Protein AF-A0A2V5MYD2-F1 (afdb_monomer_lite)

Sequence (142 aa):
KPEFEIGPSTTVTIYQGVQKYNNAFGTANQTGGTLYFKGLSQGVWNATNLQFYLNGGPSTNNQYWQASFSTATVGTNEVIQYYLYLTFDGVNGVQNTYLHAPAGTGDSGGATTASQSTAATSPFTIRNRPAWLFHANNPLDR

pLDDT: mean 80.63, std 19.75, range [30.69, 98.5]

Secondary structure (DSSP, 8-state):
--EEEE-SSSEEEEEEEEE-EEETTEE--EEEEEEEEEETT-SS-EEEEPEEEEE-SSSTTEEEEEEEEE-TTSPTTPEEEEEEEEEE--GGGPPPEEEEPPTTTTTSS-EEES-HHHHHHS-EEEE-S-------------

Foldseek 3Di:
DWDWDDDVFQKIKIKDKDQQADDPLRGWAWDWKKKWKDFPPDPDIDIDIWDFDDQDDVHNRMTMTMDMDGCPVHDAQTKMWIKMWIHTPCPSNDHTWIWAAPPPCAQNDIDIDPDPVVRVVGTHIDGNDPDPDDDDDDPDDD

Structure (mmCIF, N/CA/C/O backbone):
data_AF-A0A2V5MYD2-F1
#
_entry.id   AF-A0A2V5MYD2-F1
#
loop_
_atom_site.group_PDB
_atom_site.id
_atom_site.type_symbol
_atom_site.label_atom_id
_atom_site.label_alt_id
_atom_site.label_comp_id
_atom_site.label_asym_id
_atom_site.label_entity_id
_atom_site.label_seq_id
_atom_site.pdbx_PDB_ins_code
_atom_site.Cartn_x
_atom_site.Cartn_y
_atom_site.Cartn_z
_atom_site.occupancy
_atom_site.B_iso_or_equiv
_atom_site.auth_seq_id
_atom_site.auth_comp_id
_atom_site.auth_asym_id
_atom_site.auth_atom_id
_atom_site.pdbx_PDB_model_num
ATOM 1 N N . LYS A 1 1 ? 1.439 8.489 -1.651 1.00 41.56 1 LYS A N 1
ATOM 2 C CA . LYS A 1 1 ? 0.570 8.677 -0.466 1.00 41.56 1 LYS A CA 1
ATOM 3 C C . LYS A 1 1 ? -0.717 7.895 -0.694 1.00 41.56 1 LYS A C 1
ATOM 5 O O . LYS A 1 1 ? -1.208 7.962 -1.819 1.00 41.56 1 LYS A O 1
ATOM 10 N N . PRO A 1 2 ? -1.202 7.114 0.275 1.00 40.34 2 PRO A N 1
ATOM 11 C CA . PRO A 1 2 ? -2.544 6.558 0.210 1.00 40.34 2 PRO A CA 1
ATOM 12 C C . PRO A 1 2 ? -3.605 7.643 0.431 1.00 40.34 2 PRO A C 1
ATOM 14 O O . PRO A 1 2 ? -3.333 8.641 1.097 1.00 40.34 2 PRO A O 1
ATOM 17 N N . GLU A 1 3 ? -4.795 7.449 -0.127 1.00 58.47 3 GLU A N 1
ATOM 18 C CA . GLU A 1 3 ? -5.977 8.288 0.119 1.00 58.47 3 GLU A CA 1
ATOM 19 C C . GLU A 1 3 ? -7.117 7.388 0.621 1.00 58.47 3 GLU A C 1
ATOM 21 O O . GLU A 1 3 ? -7.186 6.217 0.229 1.00 58.47 3 GLU A O 1
ATOM 26 N N . PHE A 1 4 ? -7.967 7.903 1.519 1.00 43.94 4 PHE A N 1
ATOM 27 C CA . PHE A 1 4 ? -9.080 7.153 2.108 1.00 43.94 4 PHE A CA 1
ATOM 28 C C . PHE A 1 4 ? -10.396 7.934 2.027 1.00 43.94 4 PHE A C 1
ATOM 30 O O . PHE A 1 4 ? -10.420 9.151 2.194 1.00 43.94 4 PHE A O 1
ATOM 37 N N . GLU A 1 5 ? -11.491 7.207 1.818 1.00 43.69 5 GLU A N 1
ATOM 38 C CA . GLU A 1 5 ? -12.864 7.706 1.904 1.00 43.69 5 GLU A CA 1
ATOM 39 C C . GLU A 1 5 ? -13.596 6.922 3.002 1.00 43.69 5 GLU A C 1
ATOM 41 O O . GLU A 1 5 ? -13.493 5.693 3.067 1.00 43.69 5 GLU A O 1
ATOM 46 N N . ILE A 1 6 ? -14.309 7.630 3.883 1.00 47.25 6 ILE A N 1
ATOM 47 C CA . ILE A 1 6 ? -15.188 7.031 4.895 1.00 47.25 6 ILE A CA 1
ATOM 48 C C . ILE A 1 6 ? -16.622 7.272 4.430 1.00 47.25 6 ILE A C 1
ATOM 50 O O . ILE A 1 6 ? -17.143 8.381 4.560 1.00 47.25 6 ILE A O 1
ATOM 54 N N . GLY A 1 7 ? -17.254 6.243 3.868 1.00 44.81 7 GLY A N 1
ATOM 55 C CA . GLY A 1 7 ? -18.681 6.290 3.554 1.00 44.81 7 GLY A CA 1
ATOM 56 C C . GLY A 1 7 ? -19.545 6.301 4.828 1.00 44.81 7 GLY A C 1
ATOM 57 O O . GLY A 1 7 ? -19.049 6.037 5.922 1.00 44.81 7 GLY A O 1
ATOM 58 N N . PRO A 1 8 ? -20.868 6.529 4.721 1.00 44.50 8 PRO A N 1
ATOM 59 C CA . PRO A 1 8 ? -21.811 6.334 5.834 1.00 44.50 8 PRO A CA 1
ATOM 60 C C . PRO A 1 8 ? -21.915 4.862 6.298 1.00 44.50 8 PRO A C 1
ATOM 62 O O . PRO A 1 8 ? -22.636 4.552 7.244 1.00 44.50 8 PRO A O 1
ATOM 65 N N . SER A 1 9 ? -21.200 3.955 5.630 1.00 55.56 9 SER A N 1
ATOM 66 C CA . SER A 1 9 ? -21.060 2.535 5.928 1.00 55.56 9 SER A CA 1
ATOM 67 C C . SER A 1 9 ? -19.777 2.234 6.708 1.00 55.56 9 SER A C 1
ATOM 69 O O . SER A 1 9 ? -18.780 2.942 6.605 1.00 55.56 9 SER A O 1
ATOM 71 N N . THR A 1 10 ? -19.767 1.109 7.423 1.00 75.31 10 THR A N 1
ATOM 72 C CA . THR A 1 10 ? -18.603 0.505 8.092 1.00 75.31 10 THR A CA 1
ATOM 73 C C . THR A 1 10 ? -17.551 -0.002 7.095 1.00 75.31 10 THR A C 1
ATOM 75 O O . THR A 1 10 ? -17.059 -1.113 7.242 1.00 75.31 10 THR A O 1
ATOM 78 N N . THR A 1 11 ? -17.226 0.742 6.038 1.00 85.31 11 THR A N 1
ATOM 79 C CA . THR A 1 11 ? -16.295 0.327 4.982 1.00 85.31 11 THR A CA 1
ATOM 80 C C . THR A 1 11 ? -15.288 1.432 4.728 1.00 85.31 11 THR A C 1
ATOM 82 O O . THR A 1 11 ? -15.661 2.581 4.509 1.00 85.31 11 THR A O 1
ATOM 85 N N . VAL A 1 12 ? -14.013 1.058 4.737 1.00 85.88 12 VAL A N 1
ATOM 86 C CA . VAL A 1 12 ? -12.893 1.926 4.379 1.00 85.88 12 VAL A CA 1
ATOM 87 C C . VAL A 1 12 ? -12.262 1.371 3.111 1.00 85.88 12 VAL A C 1
ATOM 89 O O . VAL A 1 12 ? -11.987 0.172 3.036 1.00 85.88 12 VAL A O 1
ATOM 92 N N . THR A 1 13 ? -12.015 2.246 2.138 1.00 87.94 13 THR A N 1
ATOM 93 C CA . THR A 1 13 ? -11.241 1.930 0.932 1.00 87.94 13 THR A CA 1
ATOM 94 C C . THR A 1 13 ? -9.906 2.656 0.987 1.00 87.94 13 THR A C 1
ATOM 96 O O . THR A 1 13 ? -9.863 3.866 1.206 1.00 87.94 13 THR A O 1
ATOM 99 N N . ILE A 1 14 ? -8.822 1.910 0.787 1.00 88.25 14 ILE A N 1
ATOM 100 C CA . ILE A 1 14 ? -7.459 2.429 0.690 1.00 88.25 14 ILE A CA 1
ATOM 101 C C . ILE A 1 14 ? -7.036 2.384 -0.768 1.00 88.25 14 ILE A C 1
ATOM 103 O O . ILE A 1 14 ? -6.998 1.304 -1.358 1.00 88.25 14 ILE A O 1
ATOM 107 N N . TYR A 1 15 ? -6.664 3.538 -1.315 1.00 87.81 15 TYR A N 1
ATOM 108 C CA . TYR A 1 15 ? -6.022 3.642 -2.622 1.00 87.81 15 TYR A CA 1
ATOM 109 C C . TYR A 1 15 ? -4.513 3.773 -2.453 1.00 87.81 15 TYR A C 1
ATOM 111 O O . TYR A 1 15 ? -4.047 4.536 -1.610 1.00 87.81 15 TYR A O 1
ATOM 119 N N . GLN A 1 16 ? -3.734 3.085 -3.282 1.00 85.94 16 GLN A N 1
ATOM 120 C CA . GLN A 1 16 ? -2.286 3.242 -3.360 1.00 85.94 16 GLN A CA 1
ATOM 121 C C . GLN A 1 16 ? -1.859 3.398 -4.820 1.00 85.94 16 GLN A C 1
ATOM 123 O O . GLN A 1 16 ? -2.269 2.643 -5.696 1.00 85.94 16 GLN A O 1
ATOM 128 N N . GLY A 1 17 ? -1.040 4.419 -5.072 1.00 86.75 17 GLY A N 1
ATOM 129 C CA . GLY A 1 17 ? -0.451 4.686 -6.379 1.00 86.75 17 GLY A CA 1
ATOM 130 C C . GLY A 1 17 ? 1.046 4.403 -6.388 1.00 86.75 17 GLY A C 1
ATOM 131 O O . GLY A 1 17 ? 1.751 4.742 -5.432 1.00 86.75 17 GLY A O 1
ATOM 132 N N . VAL A 1 18 ? 1.528 3.829 -7.487 1.00 87.25 18 VAL A N 1
ATOM 133 C CA . VAL A 1 18 ? 2.947 3.763 -7.841 1.00 87.25 18 VAL A CA 1
ATOM 134 C C . VAL A 1 18 ? 3.172 4.555 -9.123 1.00 87.25 18 VAL A C 1
ATOM 136 O O . VAL A 1 18 ? 2.365 4.500 -10.053 1.00 87.25 18 VAL A O 1
ATOM 139 N N . GLN A 1 19 ? 4.272 5.301 -9.192 1.00 88.88 19 GLN A N 1
ATOM 140 C CA . GLN A 1 19 ? 4.719 5.848 -10.465 1.00 88.88 19 GLN A CA 1
ATOM 141 C C . GLN A 1 19 ? 5.287 4.691 -11.288 1.00 88.88 19 GLN A C 1
ATOM 143 O O . GLN A 1 19 ? 6.398 4.235 -11.029 1.00 88.88 19 GLN A O 1
ATOM 148 N N . LYS A 1 20 ? 4.519 4.201 -12.258 1.00 88.94 20 LYS A N 1
ATOM 149 C CA . LYS A 1 20 ? 4.875 3.047 -13.082 1.00 88.94 20 LYS A CA 1
ATOM 150 C C . LYS A 1 20 ? 6.009 3.357 -14.049 1.00 88.94 20 LYS A C 1
ATOM 152 O O . LYS A 1 20 ? 6.907 2.536 -14.171 1.00 88.94 20 LYS A O 1
ATOM 157 N N . TYR A 1 21 ? 5.984 4.513 -14.710 1.00 90.38 21 TYR A N 1
ATOM 158 C CA . TYR A 1 21 ? 6.978 4.897 -15.723 1.00 90.38 21 TYR A CA 1
ATOM 159 C C . TYR A 1 21 ? 7.832 6.091 -15.279 1.00 90.38 21 TYR A C 1
ATOM 161 O O . TYR A 1 21 ? 7.378 6.935 -14.503 1.00 90.38 21 TYR A O 1
ATOM 169 N N . ASN A 1 22 ? 9.038 6.211 -15.842 1.00 88.56 22 ASN A N 1
ATOM 170 C CA . ASN A 1 22 ? 9.963 7.334 -15.626 1.00 88.56 22 ASN A CA 1
ATOM 171 C C . ASN A 1 22 ? 10.355 7.519 -14.151 1.00 88.56 22 ASN A C 1
ATOM 173 O O . ASN A 1 22 ? 10.400 8.637 -13.637 1.00 88.56 22 ASN A O 1
ATOM 177 N N . ASN A 1 23 ? 10.603 6.405 -13.465 1.00 86.56 23 ASN A N 1
ATOM 178 C CA . ASN A 1 23 ? 11.131 6.367 -12.103 1.00 86.56 23 ASN A CA 1
ATOM 179 C C . ASN A 1 23 ? 12.583 5.838 -12.106 1.00 86.56 23 ASN A C 1
ATOM 181 O O . ASN A 1 23 ? 13.132 5.527 -13.162 1.00 86.56 23 ASN A O 1
ATOM 185 N N . ALA A 1 24 ? 13.204 5.711 -10.929 1.00 86.81 24 ALA A N 1
ATOM 186 C CA . ALA A 1 24 ? 14.593 5.254 -10.781 1.00 86.81 24 ALA A CA 1
ATOM 187 C C . ALA A 1 24 ? 14.883 3.850 -11.359 1.00 86.81 24 ALA A C 1
ATOM 189 O O . ALA A 1 24 ? 16.036 3.527 -11.626 1.00 86.81 24 ALA A O 1
ATOM 190 N N . PHE A 1 25 ? 13.851 3.036 -11.582 1.00 85.81 25 PHE A N 1
ATOM 191 C CA . PHE A 1 25 ? 13.924 1.702 -12.181 1.00 85.81 25 PHE A CA 1
ATOM 192 C C . PHE A 1 25 ? 13.528 1.696 -13.669 1.00 85.81 25 PHE A C 1
ATOM 194 O O . PHE A 1 25 ? 13.389 0.635 -14.274 1.00 85.81 25 PHE A O 1
ATOM 201 N N . GLY A 1 26 ? 13.281 2.864 -14.275 1.00 88.69 26 GLY A N 1
ATOM 202 C CA . GLY A 1 26 ? 12.709 3.009 -15.616 1.00 88.69 26 GLY A CA 1
ATOM 203 C C . GLY A 1 26 ? 11.218 2.662 -15.641 1.00 88.69 26 GLY A C 1
ATOM 204 O O . GLY A 1 26 ? 10.381 3.532 -15.887 1.00 88.69 26 GLY A O 1
ATOM 205 N N . THR A 1 27 ? 10.886 1.403 -15.339 1.00 91.50 27 THR A N 1
ATOM 206 C CA . THR A 1 27 ? 9.515 0.922 -15.128 1.00 91.50 27 THR A CA 1
ATOM 207 C C . THR A 1 27 ? 9.408 0.125 -13.830 1.00 91.50 27 THR A C 1
ATOM 209 O O . THR A 1 27 ? 10.164 -0.822 -13.629 1.00 91.50 27 THR A O 1
ATOM 212 N N . ALA A 1 28 ? 8.428 0.473 -12.991 1.00 91.19 28 ALA A N 1
ATOM 213 C CA . ALA A 1 28 ? 8.040 -0.266 -11.790 1.00 91.19 28 ALA A CA 1
ATOM 214 C C . ALA A 1 28 ? 6.573 -0.695 -11.905 1.00 91.19 28 ALA A C 1
ATOM 216 O O . ALA A 1 28 ? 5.657 0.042 -11.542 1.00 91.19 28 ALA A O 1
ATOM 217 N N . ASN A 1 29 ? 6.348 -1.876 -12.474 1.00 94.00 29 ASN A N 1
ATOM 218 C CA . ASN A 1 29 ? 5.011 -2.385 -12.746 1.00 94.00 29 ASN A CA 1
ATOM 219 C C . ASN A 1 29 ? 4.522 -3.240 -11.572 1.00 94.00 29 ASN A C 1
ATOM 221 O O . ASN A 1 29 ? 4.992 -4.357 -11.347 1.00 94.00 29 ASN A O 1
ATOM 225 N N . GLN A 1 30 ? 3.584 -2.688 -10.807 1.00 94.38 30 GLN A N 1
ATOM 226 C CA . GLN A 1 30 ? 2.933 -3.407 -9.724 1.00 94.38 30 GLN A CA 1
ATOM 227 C C . GLN A 1 30 ? 1.936 -4.404 -10.319 1.00 94.38 30 GLN A C 1
ATOM 229 O O . GLN A 1 30 ? 1.206 -4.100 -11.266 1.00 94.38 30 GLN A O 1
ATOM 234 N N . THR A 1 31 ? 1.914 -5.604 -9.757 1.00 96.75 31 THR A N 1
ATOM 235 C CA . THR A 1 31 ? 1.086 -6.736 -10.195 1.00 96.75 31 THR A CA 1
ATOM 236 C C . THR A 1 31 ? 0.069 -7.160 -9.142 1.00 96.75 31 THR A C 1
ATOM 238 O O . THR A 1 31 ? -0.761 -8.025 -9.410 1.00 96.75 31 THR A O 1
ATOM 241 N N . GLY A 1 32 ? 0.117 -6.553 -7.955 1.00 96.81 32 GLY A N 1
ATOM 242 C CA . GLY A 1 32 ? -0.780 -6.866 -6.855 1.00 96.81 32 GLY A CA 1
ATOM 243 C C . GLY A 1 32 ? -0.313 -6.288 -5.528 1.00 96.81 32 GLY A C 1
ATOM 244 O O . GLY A 1 32 ? 0.427 -5.299 -5.460 1.00 96.81 32 GLY A O 1
ATOM 245 N N . GLY A 1 33 ? -0.764 -6.934 -4.462 1.00 97.19 33 GLY A N 1
ATOM 246 C CA . GLY A 1 33 ? -0.333 -6.667 -3.105 1.00 97.19 33 GLY A CA 1
ATOM 247 C C . GLY A 1 33 ? -1.409 -6.999 -2.084 1.00 97.19 33 GLY A C 1
ATOM 248 O O . GLY A 1 33 ? -2.486 -7.493 -2.419 1.00 97.19 33 GLY A O 1
ATOM 249 N N . THR A 1 34 ? -1.114 -6.691 -0.831 1.00 98.50 34 THR A N 1
ATOM 250 C CA . THR A 1 34 ? -1.957 -7.011 0.318 1.00 98.50 34 THR A CA 1
ATOM 251 C C . THR A 1 34 ? -2.039 -5.799 1.231 1.00 98.50 34 THR A C 1
ATOM 253 O O . THR A 1 34 ? -1.019 -5.222 1.600 1.00 98.50 34 THR A O 1
ATOM 256 N N . LEU A 1 35 ? -3.251 -5.418 1.617 1.00 97.25 35 LEU A N 1
ATOM 257 C CA . LEU A 1 35 ? -3.504 -4.481 2.701 1.00 97.25 35 LEU A CA 1
ATOM 258 C C . LEU A 1 35 ? -3.609 -5.269 4.006 1.00 97.25 35 LEU A C 1
ATOM 260 O O . LEU A 1 35 ? -4.464 -6.147 4.122 1.00 97.25 35 LEU A O 1
ATOM 264 N N . TYR A 1 36 ? -2.787 -4.916 4.988 1.00 97.94 36 TYR A N 1
ATOM 265 C CA . TYR A 1 36 ? -2.898 -5.405 6.356 1.00 97.94 36 TYR A CA 1
ATOM 266 C C . TYR A 1 36 ? -3.520 -4.322 7.224 1.00 97.94 36 TYR A C 1
ATOM 268 O O . TYR A 1 36 ? -3.069 -3.179 7.189 1.00 97.94 36 TYR A O 1
ATOM 276 N N . PHE A 1 37 ? -4.536 -4.667 8.010 1.00 95.25 37 PHE A N 1
ATOM 277 C CA . PHE A 1 37 ? -5.259 -3.698 8.832 1.00 95.25 37 PHE A CA 1
ATOM 278 C C . PHE A 1 37 ? -5.715 -4.291 10.166 1.00 95.25 37 PHE A C 1
ATOM 280 O O . PHE A 1 37 ? -5.950 -5.495 10.286 1.00 95.25 37 PHE A O 1
ATOM 287 N N . LYS A 1 38 ? -5.859 -3.435 11.177 1.00 94.94 38 LYS A N 1
ATOM 288 C CA . LYS A 1 38 ? -6.462 -3.784 12.469 1.00 94.94 38 LYS A CA 1
ATOM 289 C C . LYS A 1 38 ? -6.925 -2.542 13.224 1.00 94.94 38 LYS A C 1
ATOM 291 O O . LYS A 1 38 ? -6.439 -1.443 12.970 1.00 94.94 38 LYS A O 1
ATOM 296 N N . GLY A 1 39 ? -7.810 -2.721 14.195 1.00 93.06 39 GLY A N 1
ATOM 297 C CA . GLY A 1 39 ? -8.003 -1.743 15.265 1.00 93.06 39 GLY A CA 1
ATOM 298 C C . GLY A 1 39 ? -6.770 -1.666 16.176 1.00 93.06 39 GLY A C 1
ATOM 299 O O . GLY A 1 39 ? -6.046 -2.650 16.356 1.00 93.06 39 GLY A O 1
ATOM 300 N N . LEU A 1 40 ? -6.502 -0.498 16.757 1.00 91.81 40 LEU A N 1
ATOM 301 C CA . LEU A 1 40 ? -5.405 -0.279 17.702 1.00 91.81 40 LEU A CA 1
ATOM 302 C C . LEU A 1 40 ? -5.391 -1.299 18.856 1.00 91.81 40 LEU A C 1
ATOM 304 O O . LEU A 1 40 ? -4.330 -1.819 19.195 1.00 91.81 40 LEU A O 1
ATOM 308 N N . SER A 1 41 ? -6.560 -1.604 19.416 1.00 91.44 41 SER A N 1
ATOM 309 C CA . SER A 1 41 ? -6.775 -2.556 20.511 1.00 91.44 41 SER A CA 1
ATOM 310 C C . SER A 1 41 ? -6.708 -4.022 20.076 1.00 91.44 41 SER A C 1
ATOM 312 O O . SER A 1 41 ? -6.538 -4.909 20.911 1.00 91.44 41 SER A O 1
ATOM 314 N N . GLN A 1 42 ? -6.818 -4.297 18.776 1.00 93.00 42 GLN A N 1
ATOM 315 C CA . GLN A 1 42 ? -6.768 -5.653 18.247 1.00 93.00 42 GLN A CA 1
ATOM 316 C C . GLN A 1 42 ? -5.317 -6.156 18.202 1.00 93.00 42 GLN A C 1
ATOM 318 O O . GLN A 1 42 ? -4.409 -5.461 17.736 1.00 93.00 42 GLN A O 1
ATOM 323 N N . GLY A 1 43 ? -5.093 -7.389 18.664 1.00 93.56 43 GLY A N 1
ATOM 324 C CA . GLY A 1 43 ? -3.768 -8.025 18.678 1.00 93.56 43 GLY A CA 1
ATOM 325 C C . GLY A 1 43 ? -3.373 -8.716 17.368 1.00 93.56 43 GLY A C 1
ATOM 326 O O . GLY A 1 43 ? -2.222 -9.113 17.216 1.00 93.56 43 GLY A O 1
ATOM 327 N N . VAL A 1 44 ? -4.306 -8.862 16.424 1.00 94.56 44 VAL A N 1
ATOM 328 C CA . VAL A 1 44 ? -4.112 -9.615 15.176 1.00 94.56 44 VAL A CA 1
ATOM 329 C C . VAL A 1 44 ? -4.368 -8.709 13.975 1.00 94.56 44 VAL A C 1
ATOM 331 O O . VAL A 1 44 ? -5.333 -7.948 13.959 1.00 94.56 44 VAL A O 1
ATOM 334 N N . TRP A 1 45 ? -3.494 -8.800 12.972 1.00 96.94 45 TRP A N 1
ATOM 335 C CA . TRP A 1 45 ? -3.666 -8.140 11.680 1.00 96.94 45 TRP A CA 1
ATOM 336 C C . TRP A 1 45 ? -4.598 -8.954 10.784 1.00 96.94 45 TRP A C 1
ATOM 338 O O . TRP A 1 45 ? -4.374 -10.143 10.569 1.00 96.94 45 TRP A O 1
ATOM 348 N N . ASN A 1 46 ? -5.606 -8.296 10.223 1.00 96.69 46 ASN A N 1
ATOM 349 C CA . ASN A 1 46 ? -6.391 -8.821 9.114 1.00 96.69 46 ASN A CA 1
ATOM 350 C C . ASN A 1 46 ? -5.699 -8.478 7.794 1.00 96.69 46 ASN A C 1
ATOM 352 O O . ASN A 1 46 ? -4.884 -7.555 7.743 1.00 96.69 46 ASN A O 1
ATOM 356 N N . ALA A 1 47 ? -6.039 -9.200 6.730 1.00 97.31 47 ALA A N 1
ATOM 357 C CA . ALA A 1 47 ? -5.475 -8.985 5.406 1.00 97.31 47 ALA A CA 1
ATOM 358 C C . ALA A 1 47 ? -6.557 -9.033 4.324 1.00 97.31 47 ALA A C 1
ATOM 360 O O . ALA A 1 47 ? -7.495 -9.824 4.403 1.00 97.31 47 ALA A O 1
ATOM 361 N N . THR A 1 48 ? -6.406 -8.200 3.300 1.00 97.44 48 THR A N 1
ATOM 362 C CA . THR A 1 48 ? -7.209 -8.250 2.075 1.00 97.44 48 THR A CA 1
ATOM 363 C C . THR A 1 48 ? -6.339 -7.896 0.871 1.00 97.44 48 THR A C 1
ATOM 365 O O . THR A 1 48 ? -5.379 -7.133 0.992 1.00 97.44 48 THR A O 1
ATOM 368 N N . ASN A 1 49 ? -6.637 -8.467 -0.291 1.00 98.19 49 ASN A N 1
ATOM 369 C CA . ASN A 1 49 ? -5.812 -8.292 -1.485 1.00 98.19 49 ASN A CA 1
ATOM 370 C C . ASN A 1 49 ? -6.091 -6.946 -2.158 1.00 98.19 49 ASN A C 1
ATOM 372 O O . ASN A 1 49 ? -7.248 -6.575 -2.366 1.00 98.19 49 ASN A O 1
ATOM 376 N N . LEU A 1 50 ? -5.029 -6.269 -2.591 1.00 95.06 50 LEU A N 1
ATOM 377 C CA . LEU A 1 50 ? -5.134 -5.129 -3.491 1.00 95.06 50 LEU A CA 1
ATOM 378 C C . LEU A 1 50 ? -5.666 -5.591 -4.851 1.00 95.06 50 LEU A C 1
ATOM 380 O O . LEU A 1 50 ? -5.147 -6.526 -5.457 1.00 95.06 50 LEU A O 1
ATOM 384 N N . GLN A 1 51 ? -6.690 -4.900 -5.329 1.00 96.56 51 GLN A N 1
ATOM 385 C CA . GLN A 1 51 ? -7.265 -5.047 -6.656 1.00 96.56 51 GLN A CA 1
ATOM 386 C C . GLN A 1 51 ? -6.762 -3.924 -7.552 1.00 96.56 51 GLN A C 1
ATOM 388 O O . GLN A 1 51 ? -6.583 -2.788 -7.102 1.00 96.56 51 GLN A O 1
ATOM 393 N N . PHE A 1 52 ? -6.535 -4.238 -8.826 1.00 93.88 52 PHE A N 1
ATOM 394 C CA . PHE A 1 52 ? -6.196 -3.218 -9.805 1.00 93.88 52 PHE A CA 1
ATOM 395 C C . PHE A 1 52 ? -7.349 -2.221 -9.898 1.00 93.88 52 PHE A C 1
ATOM 397 O O . PHE A 1 52 ? -8.506 -2.622 -10.026 1.00 93.88 52 PHE A O 1
ATOM 404 N N . TYR A 1 53 ? -7.028 -0.932 -9.826 1.00 89.12 53 TYR A N 1
ATOM 405 C CA . TYR A 1 53 ? -8.021 0.122 -9.965 1.00 89.12 53 TYR A CA 1
ATOM 406 C C . TYR A 1 53 ? -7.950 0.729 -11.364 1.00 89.12 53 TYR A C 1
ATOM 408 O O . TYR A 1 53 ? -8.901 0.619 -12.132 1.00 89.12 53 TYR A O 1
ATOM 416 N N . LEU A 1 54 ? -6.808 1.324 -11.722 1.00 89.12 54 LEU A N 1
ATOM 417 C CA . LEU A 1 54 ? -6.609 1.942 -13.034 1.00 89.12 54 LEU A CA 1
ATOM 418 C C . LEU A 1 54 ? -5.134 2.224 -13.334 1.00 89.12 54 LEU A C 1
ATOM 420 O O . LEU A 1 54 ? -4.318 2.438 -12.436 1.00 89.12 54 LEU A O 1
ATOM 424 N N . ASN A 1 55 ? -4.804 2.264 -14.625 1.00 82.31 55 ASN A N 1
ATOM 425 C CA . ASN A 1 55 ? -3.569 2.856 -15.131 1.00 82.31 55 ASN A CA 1
ATOM 426 C C . ASN A 1 55 ? -3.889 4.266 -15.612 1.00 82.31 55 ASN A C 1
ATOM 428 O O . ASN A 1 55 ? -4.780 4.444 -16.438 1.00 82.31 55 ASN A O 1
ATOM 432 N N . GLY A 1 56 ? -3.110 5.234 -15.151 1.00 69.50 56 GLY A N 1
ATOM 433 C CA . GLY A 1 56 ? -3.275 6.633 -15.499 1.00 69.50 56 GLY A CA 1
ATOM 434 C C . GLY A 1 56 ? -4.416 7.305 -14.739 1.00 69.50 56 GLY A C 1
ATOM 435 O O . GLY A 1 56 ? -5.523 6.802 -14.694 1.00 69.50 56 GLY A O 1
ATOM 436 N N . GLY A 1 57 ? -4.131 8.469 -14.162 1.00 63.62 57 GLY A N 1
ATOM 437 C CA . GLY A 1 57 ? -5.117 9.405 -13.605 1.00 63.62 57 GLY A CA 1
ATOM 438 C C . GLY A 1 57 ? -4.855 10.796 -14.196 1.00 63.62 57 GLY A C 1
ATOM 439 O O . GLY A 1 57 ? -4.706 10.904 -15.410 1.00 63.62 57 GLY A O 1
ATOM 440 N N . PRO A 1 58 ? -4.643 11.849 -13.387 1.00 60.69 58 PRO A N 1
ATOM 441 C CA . PRO A 1 58 ? -4.097 13.130 -13.866 1.00 60.69 58 PRO A CA 1
ATOM 442 C C . PRO A 1 58 ? -2.718 13.016 -14.552 1.00 60.69 58 PRO A C 1
ATOM 444 O O . PRO A 1 58 ? -2.265 13.953 -15.201 1.00 60.69 58 PRO A O 1
ATOM 447 N N . SER A 1 59 ? -2.033 11.877 -14.393 1.00 69.19 59 SER A N 1
ATOM 448 C CA . SER A 1 59 ? -0.792 11.528 -15.084 1.00 69.19 59 SER A CA 1
ATOM 449 C C . SER A 1 59 ? -0.875 10.098 -15.606 1.00 69.19 59 SER A C 1
ATOM 451 O O . SER A 1 59 ? -1.196 9.177 -14.850 1.00 69.19 59 SER A O 1
ATOM 453 N N . THR A 1 60 ? -0.530 9.900 -16.877 1.00 77.75 60 THR A N 1
ATOM 454 C CA . THR A 1 60 ? -0.435 8.587 -17.540 1.00 77.75 60 THR A CA 1
ATOM 455 C C . THR A 1 60 ? 0.714 7.727 -17.006 1.00 77.75 60 THR A C 1
ATOM 457 O O . THR A 1 60 ? 0.820 6.555 -17.357 1.00 77.75 60 THR A O 1
ATOM 460 N N . ASN A 1 61 ? 1.573 8.289 -16.149 1.00 87.00 61 ASN A N 1
ATOM 461 C CA . ASN A 1 61 ? 2.752 7.606 -15.620 1.00 87.00 61 ASN A CA 1
ATOM 462 C C . ASN A 1 61 ? 2.466 6.740 -14.391 1.00 87.00 61 ASN A C 1
ATOM 464 O O . ASN A 1 61 ? 3.348 5.996 -13.973 1.00 87.00 61 ASN A O 1
ATOM 468 N N . ASN A 1 62 ? 1.271 6.832 -13.805 1.00 85.38 62 ASN A N 1
ATOM 469 C CA . ASN A 1 62 ? 0.945 6.177 -12.542 1.00 85.38 62 ASN A CA 1
ATOM 470 C C . ASN A 1 62 ? 0.051 4.950 -12.739 1.00 85.38 62 ASN A C 1
ATOM 472 O O . ASN A 1 62 ? -0.782 4.905 -13.640 1.00 85.38 62 ASN A O 1
ATOM 476 N N . GLN A 1 63 ? 0.190 3.983 -11.842 1.00 89.81 63 GLN A N 1
ATOM 477 C CA . GLN A 1 63 ? -0.685 2.825 -11.706 1.00 89.81 63 GLN A CA 1
ATOM 478 C C . GLN A 1 63 ? -1.281 2.835 -10.299 1.00 89.81 63 GLN A C 1
ATOM 480 O O . GLN A 1 63 ? -0.562 3.076 -9.328 1.00 89.81 63 GLN A O 1
ATOM 485 N N .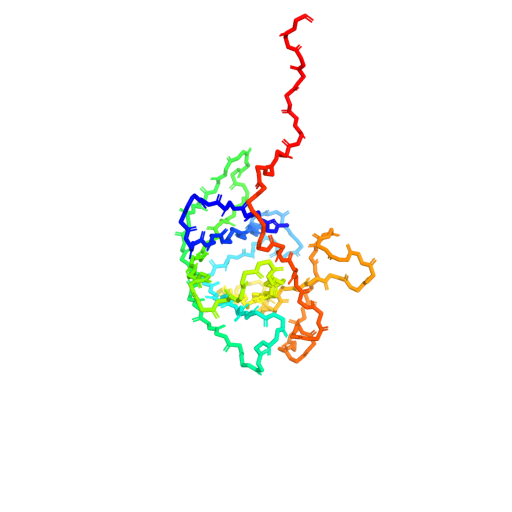 TYR A 1 64 ? -2.582 2.579 -10.194 1.00 89.56 64 TYR A N 1
ATOM 486 C CA . TYR A 1 64 ? -3.324 2.636 -8.942 1.00 89.56 64 TYR A CA 1
ATOM 487 C C . TYR A 1 64 ? -3.976 1.294 -8.618 1.00 89.56 64 TYR A C 1
ATOM 489 O O . TYR A 1 64 ? -4.532 0.615 -9.486 1.00 89.56 64 TYR A O 1
ATOM 497 N N . TRP A 1 65 ? -3.928 0.959 -7.335 1.00 92.50 65 TRP A N 1
ATOM 498 C CA . TRP A 1 65 ? -4.481 -0.242 -6.730 1.00 92.50 65 TRP A CA 1
ATOM 499 C C . TRP A 1 65 ? -5.326 0.145 -5.521 1.00 92.50 65 TRP A C 1
ATOM 501 O O . TRP A 1 65 ? -5.063 1.164 -4.879 1.00 92.50 65 TRP A O 1
ATOM 511 N N . GLN A 1 66 ? -6.332 -0.662 -5.201 1.00 92.50 66 GLN A N 1
ATOM 512 C CA . GLN A 1 66 ? -7.212 -0.403 -4.068 1.00 92.50 66 GLN A CA 1
ATOM 513 C C . GLN A 1 66 ? -7.539 -1.665 -3.280 1.00 92.50 66 GLN A C 1
ATOM 515 O O . GLN A 1 66 ? -7.562 -2.763 -3.827 1.00 92.50 66 GLN A O 1
ATOM 520 N N . ALA A 1 67 ? -7.867 -1.504 -2.007 1.00 93.31 67 ALA A N 1
ATOM 521 C CA . ALA A 1 67 ? -8.521 -2.538 -1.219 1.00 93.31 67 ALA A CA 1
ATOM 522 C C . ALA A 1 67 ? -9.563 -1.914 -0.298 1.00 93.31 67 ALA A C 1
ATOM 524 O O . ALA A 1 67 ? -9.343 -0.835 0.253 1.00 93.31 67 ALA A O 1
ATOM 525 N N . SER A 1 68 ? -10.666 -2.628 -0.093 1.00 92.12 68 SER A N 1
ATOM 526 C CA . SER A 1 68 ? -11.716 -2.238 0.842 1.00 92.12 68 SER A CA 1
ATOM 527 C C . SER A 1 68 ? -11.831 -3.263 1.963 1.00 92.12 68 SER A C 1
ATOM 529 O O . SER A 1 68 ? -11.673 -4.465 1.741 1.00 92.12 68 SER A O 1
ATOM 531 N N . PHE A 1 69 ? -12.122 -2.793 3.170 1.00 90.31 69 PHE A N 1
ATOM 532 C CA . PHE A 1 69 ? -12.381 -3.646 4.326 1.00 90.31 69 PHE A CA 1
ATOM 533 C C . PHE A 1 69 ? -13.490 -3.064 5.193 1.00 90.31 69 PHE A C 1
ATOM 535 O O . PHE A 1 69 ? -13.758 -1.860 5.158 1.00 90.31 69 PHE A O 1
ATOM 542 N N . SER A 1 70 ? -14.137 -3.927 5.980 1.00 89.00 70 SER A N 1
ATOM 543 C CA . SER A 1 70 ? -15.150 -3.479 6.928 1.00 89.00 70 SER A CA 1
ATOM 544 C C . SER A 1 70 ? -14.547 -3.096 8.279 1.00 89.00 70 SER A C 1
ATOM 546 O O . SER A 1 70 ? -13.696 -3.799 8.817 1.00 89.00 70 SER A O 1
ATOM 548 N N . THR A 1 71 ? -15.037 -2.004 8.856 1.00 84.94 71 THR A N 1
ATOM 549 C CA . THR A 1 71 ? -14.753 -1.538 10.215 1.00 84.94 71 THR A CA 1
AT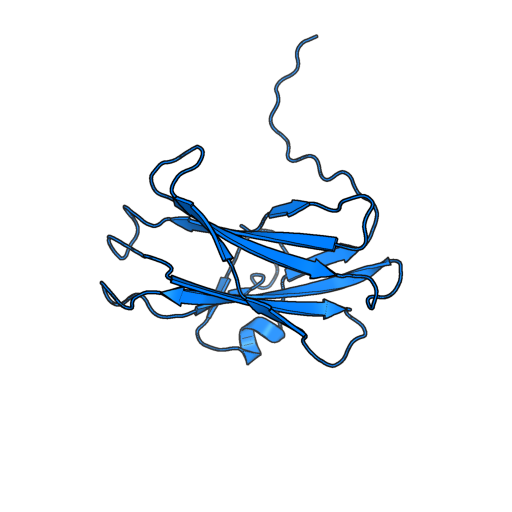OM 550 C C . THR A 1 71 ? -15.792 -2.014 11.228 1.00 84.94 71 THR A C 1
ATOM 552 O O . THR A 1 71 ? -15.740 -1.599 12.378 1.00 84.94 71 THR A O 1
ATOM 555 N N . ALA A 1 72 ? -16.720 -2.904 10.850 1.00 85.06 72 ALA A N 1
ATOM 556 C CA . ALA A 1 72 ? -17.791 -3.372 11.738 1.00 85.06 72 ALA A CA 1
ATOM 557 C C . ALA A 1 72 ? -17.277 -4.052 13.021 1.00 85.06 72 ALA A C 1
ATOM 559 O O . ALA A 1 72 ? -17.963 -4.057 14.037 1.00 85.06 72 ALA A O 1
ATOM 560 N N . THR A 1 73 ? -16.068 -4.616 12.977 1.00 82.94 73 THR A N 1
ATOM 561 C CA . THR A 1 73 ? -15.400 -5.262 14.118 1.00 82.94 73 THR A CA 1
ATOM 562 C C . THR A 1 73 ? -14.408 -4.346 14.840 1.00 82.94 73 THR A C 1
ATOM 564 O O . THR A 1 73 ? -13.744 -4.786 15.776 1.00 82.94 73 THR A O 1
ATOM 567 N N . VAL A 1 74 ? -14.235 -3.111 14.367 1.00 85.56 74 VAL A N 1
ATOM 568 C CA . VAL A 1 74 ? -13.367 -2.098 14.975 1.00 85.56 74 VAL A CA 1
ATOM 569 C C . VAL A 1 74 ? -14.220 -1.273 15.934 1.00 85.56 74 VAL A C 1
ATOM 571 O O . VAL A 1 74 ? -15.328 -0.862 15.592 1.00 85.56 74 VAL A O 1
ATOM 574 N N . GLY A 1 75 ? -13.715 -1.033 17.141 1.00 81.00 75 GLY A N 1
ATOM 575 C CA . GLY A 1 75 ? -14.414 -0.261 18.157 1.00 81.00 75 GLY A CA 1
ATOM 576 C C . GLY A 1 75 ? -14.764 1.150 17.682 1.00 81.00 75 GLY A C 1
ATOM 577 O O . GLY A 1 75 ? -14.065 1.779 16.879 1.00 81.00 75 GLY A O 1
ATOM 578 N N . THR A 1 76 ? -15.867 1.682 18.201 1.00 78.00 76 THR A N 1
ATOM 579 C CA . THR A 1 76 ? -16.283 3.060 17.928 1.00 78.00 76 THR A CA 1
ATOM 580 C C . THR A 1 76 ? -15.185 4.040 18.350 1.00 78.00 76 THR A C 1
ATOM 582 O O . THR A 1 76 ? -14.674 3.954 19.465 1.00 78.00 76 THR A O 1
ATOM 585 N N . ASN A 1 77 ? -14.844 5.000 17.481 1.00 76.31 77 ASN A N 1
ATOM 586 C CA . ASN A 1 77 ? -13.759 5.977 17.674 1.00 76.31 77 ASN A CA 1
ATOM 587 C C . ASN A 1 77 ? -12.345 5.379 17.803 1.00 76.31 77 ASN A C 1
ATOM 589 O O . ASN A 1 77 ? -11.404 6.109 18.123 1.00 76.31 77 ASN A O 1
ATOM 593 N N . GLU A 1 78 ? -12.172 4.081 17.555 1.00 83.31 78 GLU A N 1
ATOM 594 C CA . GLU A 1 78 ? -10.864 3.442 17.596 1.00 83.31 78 GLU A CA 1
ATOM 595 C C . GLU A 1 78 ? -9.988 3.898 16.417 1.00 83.31 78 GLU A C 1
ATOM 597 O O . GLU A 1 78 ? -10.461 4.186 15.315 1.00 83.31 78 GLU A O 1
ATOM 602 N N . VAL A 1 79 ? -8.678 3.976 16.646 1.00 87.94 79 VAL A N 1
ATOM 603 C CA . VAL A 1 79 ? -7.713 4.185 15.566 1.00 87.94 79 VAL A CA 1
ATOM 604 C C . VAL A 1 79 ? -7.565 2.884 14.786 1.00 87.94 79 VAL A C 1
ATOM 606 O O . VAL A 1 79 ? -7.256 1.844 15.361 1.00 87.94 79 VAL A O 1
ATOM 609 N N . ILE A 1 80 ? -7.743 2.950 13.472 1.00 91.06 80 ILE A N 1
ATOM 610 C CA . ILE A 1 80 ? -7.398 1.860 12.565 1.00 91.06 80 ILE A CA 1
ATOM 611 C C . ILE A 1 80 ? -5.934 2.026 12.187 1.00 91.06 80 ILE A C 1
ATOM 613 O O . ILE A 1 80 ? -5.507 3.117 11.816 1.00 91.06 80 ILE A O 1
ATOM 617 N N . GLN A 1 81 ? -5.173 0.945 12.271 1.00 93.31 81 GLN A N 1
ATOM 618 C CA . GLN A 1 81 ? -3.797 0.864 11.810 1.00 93.31 81 GLN A CA 1
ATOM 619 C C . GLN A 1 81 ? -3.749 0.062 10.515 1.00 93.31 81 GLN A C 1
ATOM 621 O O . GLN A 1 81 ? -4.459 -0.940 10.393 1.00 93.31 81 GLN A O 1
ATOM 626 N N . TYR A 1 82 ? -2.904 0.467 9.569 1.00 94.44 82 TYR A N 1
ATOM 627 C CA . TYR A 1 82 ? -2.695 -0.292 8.340 1.00 94.44 82 TYR A CA 1
ATOM 628 C C . TYR A 1 82 ? -1.287 -0.137 7.758 1.00 94.44 82 TYR A C 1
ATOM 630 O O . TYR A 1 82 ? -0.595 0.852 7.987 1.00 94.44 82 TYR A O 1
ATOM 638 N N . TYR A 1 83 ? -0.864 -1.131 6.986 1.00 95.75 83 TYR A N 1
ATOM 639 C CA . TYR A 1 83 ? 0.314 -1.085 6.120 1.00 95.75 83 TYR A CA 1
ATOM 640 C C . TYR A 1 83 ? 0.049 -1.954 4.888 1.00 95.75 83 TYR A C 1
ATOM 642 O O . TYR A 1 83 ? -0.896 -2.747 4.865 1.00 95.75 83 TYR A O 1
ATOM 650 N N . LEU A 1 84 ? 0.855 -1.798 3.841 1.00 96.75 84 LEU A N 1
ATOM 651 C CA . LEU A 1 84 ? 0.666 -2.528 2.589 1.00 96.75 84 LEU A CA 1
ATOM 652 C C . LEU A 1 84 ? 1.893 -3.371 2.271 1.00 96.75 84 LEU A C 1
ATOM 654 O O . LEU A 1 84 ? 3.007 -2.974 2.588 1.00 96.75 84 LEU A O 1
ATOM 658 N N . TYR A 1 85 ? 1.691 -4.500 1.605 1.00 98.06 85 TYR A N 1
ATOM 659 C CA . TYR A 1 85 ? 2.717 -5.222 0.864 1.00 98.06 85 TYR A CA 1
ATOM 660 C C . TYR A 1 85 ? 2.432 -5.057 -0.624 1.00 98.06 85 TYR A C 1
ATOM 662 O O . TYR A 1 85 ? 1.324 -5.342 -1.064 1.00 98.06 85 TYR A O 1
ATOM 670 N N . LEU A 1 86 ? 3.399 -4.573 -1.392 1.00 96.44 86 LEU A N 1
ATOM 671 C CA . LEU A 1 86 ? 3.278 -4.328 -2.825 1.00 96.44 86 LEU A CA 1
ATOM 672 C C . LEU A 1 86 ? 4.056 -5.404 -3.577 1.00 96.44 86 LEU A C 1
ATOM 674 O O . LEU A 1 86 ? 5.231 -5.636 -3.278 1.00 96.44 86 LEU A O 1
ATOM 678 N N . THR A 1 87 ? 3.416 -6.036 -4.559 1.00 97.69 87 THR A N 1
ATOM 679 C CA . THR A 1 87 ? 4.067 -7.026 -5.423 1.00 97.69 87 THR A CA 1
ATOM 680 C C . THR A 1 87 ? 4.326 -6.447 -6.805 1.00 97.69 87 THR A C 1
ATOM 682 O O . THR A 1 87 ? 3.443 -5.825 -7.397 1.00 97.69 87 THR A O 1
ATOM 685 N N . PHE A 1 88 ? 5.525 -6.672 -7.327 1.00 96.44 88 PHE A N 1
ATOM 686 C CA . PHE A 1 88 ? 5.969 -6.233 -8.646 1.00 96.44 88 PHE A CA 1
ATOM 687 C C . PHE A 1 88 ? 6.280 -7.443 -9.529 1.00 96.44 88 PHE A C 1
ATOM 689 O O . PHE A 1 88 ? 6.430 -8.564 -9.044 1.00 96.44 88 PHE A O 1
ATOM 696 N N . ASP A 1 89 ? 6.373 -7.229 -10.838 1.00 96.00 89 ASP A N 1
ATOM 697 C CA . ASP A 1 89 ? 6.755 -8.275 -11.799 1.00 96.00 89 ASP A CA 1
ATOM 698 C C . ASP A 1 89 ? 8.248 -8.657 -11.754 1.00 96.00 89 ASP A C 1
ATOM 700 O O . ASP A 1 89 ? 8.667 -9.581 -12.449 1.00 96.00 89 ASP A O 1
ATOM 704 N N . GLY A 1 90 ? 9.051 -7.971 -10.936 1.00 92.75 90 GLY A N 1
ATOM 705 C CA . GLY A 1 90 ? 10.484 -8.226 -10.779 1.00 92.75 90 GLY A CA 1
ATOM 706 C C . GLY A 1 90 ? 11.351 -7.679 -11.915 1.00 92.75 90 GLY A C 1
ATOM 707 O O . GLY A 1 90 ? 12.580 -7.771 -11.853 1.00 92.75 90 GLY A O 1
ATOM 708 N N . VAL A 1 91 ? 10.746 -7.086 -12.948 1.00 93.12 91 VAL A N 1
ATOM 709 C C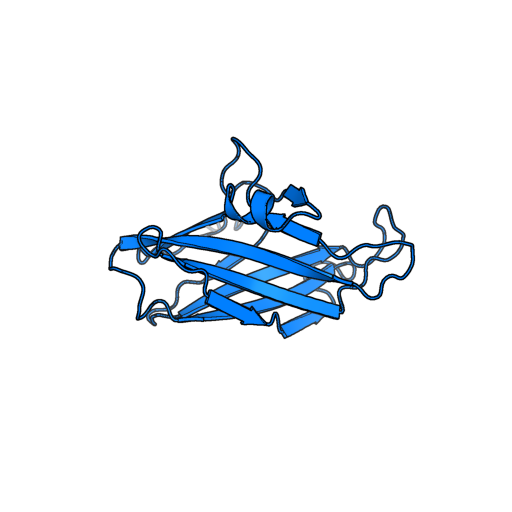A . VAL A 1 91 ? 11.479 -6.500 -14.074 1.00 93.12 91 VAL A CA 1
ATOM 710 C C . VAL A 1 91 ? 12.261 -5.275 -13.584 1.00 93.12 91 VAL A C 1
ATOM 712 O O . VAL A 1 91 ? 11.870 -4.603 -12.631 1.00 93.12 91 VAL A O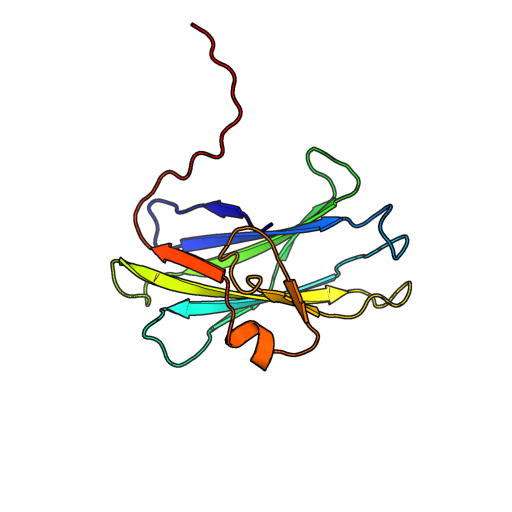 1
ATOM 715 N N . ASN A 1 92 ? 13.412 -5.001 -14.204 1.00 91.00 92 ASN A N 1
ATOM 716 C CA . ASN A 1 92 ? 14.322 -3.904 -13.834 1.00 91.00 92 ASN A CA 1
ATOM 717 C C . ASN A 1 92 ? 14.839 -3.957 -12.379 1.00 91.00 92 ASN A C 1
ATOM 719 O O . ASN A 1 92 ? 15.306 -2.950 -11.850 1.00 91.00 92 ASN A O 1
ATOM 723 N N . GLY A 1 93 ? 14.764 -5.125 -11.728 1.00 91.94 93 GLY A N 1
ATOM 724 C CA . GLY A 1 93 ? 15.239 -5.320 -10.356 1.00 91.94 93 GLY A CA 1
ATOM 725 C C . GLY A 1 93 ? 14.310 -4.753 -9.281 1.00 91.94 93 GLY A C 1
ATOM 726 O O . GLY A 1 93 ? 14.731 -4.619 -8.132 1.00 91.94 93 GLY A O 1
ATOM 727 N N . VAL A 1 94 ? 13.059 -4.421 -9.622 1.00 93.50 94 VAL A N 1
ATOM 728 C CA . VAL A 1 94 ? 12.084 -3.921 -8.645 1.00 93.50 94 VAL A CA 1
ATOM 729 C C . VAL A 1 94 ? 11.670 -5.053 -7.711 1.00 93.50 94 VAL A C 1
ATOM 731 O O . VAL A 1 94 ? 11.129 -6.071 -8.138 1.00 93.50 94 VAL A O 1
ATOM 734 N N . GLN A 1 95 ? 11.921 -4.871 -6.419 1.00 94.62 95 GLN A N 1
ATOM 735 C CA . GLN A 1 95 ? 11.589 -5.854 -5.394 1.00 94.62 95 GLN A CA 1
ATOM 736 C C . GLN A 1 95 ? 10.213 -5.584 -4.788 1.00 94.62 95 GLN A C 1
ATOM 738 O O . GLN A 1 95 ? 9.793 -4.435 -4.637 1.00 94.62 95 GLN A O 1
ATOM 743 N N . ASN A 1 96 ? 9.539 -6.653 -4.367 1.00 96.75 96 ASN A N 1
ATOM 744 C CA . ASN A 1 96 ? 8.353 -6.532 -3.530 1.00 96.75 96 ASN A CA 1
ATOM 745 C C . ASN A 1 96 ? 8.712 -5.833 -2.218 1.00 96.75 96 ASN A C 1
ATOM 747 O O . ASN A 1 96 ? 9.768 -6.086 -1.635 1.00 96.75 96 ASN A O 1
ATOM 751 N N . THR A 1 97 ? 7.829 -4.968 -1.735 1.00 96.25 97 THR A N 1
ATOM 752 C CA . THR A 1 97 ? 8.149 -4.102 -0.600 1.00 96.25 97 THR A CA 1
ATOM 753 C C . THR A 1 97 ? 6.931 -3.820 0.257 1.00 96.25 97 THR A C 1
ATOM 755 O O . THR A 1 97 ? 5.802 -3.820 -0.229 1.00 96.25 97 THR A O 1
ATOM 758 N N . TYR A 1 98 ? 7.156 -3.559 1.537 1.00 96.88 98 TYR A N 1
ATOM 759 C CA . TYR A 1 98 ? 6.132 -3.057 2.433 1.00 96.88 98 TYR A CA 1
ATOM 760 C C . TYR A 1 98 ? 6.117 -1.535 2.414 1.00 96.88 98 TYR A C 1
ATOM 762 O O . TYR A 1 98 ? 7.169 -0.914 2.520 1.00 96.88 98 TYR A O 1
ATOM 770 N N . LEU A 1 99 ? 4.928 -0.944 2.336 1.00 93.56 99 LEU A N 1
ATOM 771 C CA . LEU A 1 99 ? 4.693 0.490 2.466 1.00 93.56 99 LEU A CA 1
ATOM 772 C C . LEU A 1 99 ? 4.064 0.777 3.832 1.00 93.56 99 LEU A C 1
ATOM 774 O O . LEU A 1 99 ? 3.026 0.204 4.174 1.00 93.56 99 LEU A O 1
ATOM 778 N N . HIS A 1 100 ? 4.681 1.676 4.594 1.00 92.12 100 HIS A N 1
ATOM 779 C CA . HIS A 1 100 ? 4.272 2.010 5.959 1.00 92.12 100 HIS A CA 1
ATOM 780 C C . HIS A 1 100 ? 4.515 3.494 6.284 1.00 92.12 100 HIS A C 1
ATOM 782 O O . HIS A 1 100 ? 5.103 4.228 5.478 1.00 92.12 100 HIS A O 1
ATOM 788 N N . ALA A 1 101 ? 4.051 3.946 7.452 1.00 88.56 101 ALA A N 1
ATOM 789 C CA . ALA A 1 101 ? 4.234 5.324 7.891 1.00 88.56 101 ALA A CA 1
ATOM 790 C C . ALA A 1 101 ? 5.724 5.606 8.154 1.00 88.56 101 ALA A C 1
ATOM 792 O O . ALA A 1 101 ? 6.380 4.815 8.838 1.00 88.56 101 ALA A O 1
ATOM 793 N N . PRO A 1 102 ? 6.299 6.707 7.641 1.00 80.69 102 PRO A N 1
ATOM 794 C CA . PRO A 1 102 ? 7.662 7.073 7.989 1.00 80.69 102 PRO A CA 1
ATOM 795 C C . PRO A 1 102 ? 7.741 7.547 9.444 1.00 80.69 102 PRO A C 1
ATOM 797 O O . PRO A 1 102 ? 6.915 8.340 9.915 1.00 80.69 102 PRO A O 1
ATOM 800 N N . ALA A 1 103 ? 8.781 7.096 10.145 1.00 75.81 103 ALA A N 1
ATOM 801 C CA . ALA A 1 103 ? 9.023 7.448 11.538 1.00 75.81 103 ALA A CA 1
ATOM 802 C C . ALA A 1 103 ? 9.027 8.974 11.739 1.00 75.81 103 ALA A C 1
ATOM 804 O O . ALA A 1 103 ? 9.668 9.712 10.996 1.00 75.81 103 ALA A O 1
ATOM 805 N N . GLY A 1 104 ? 8.283 9.451 12.740 1.00 69.50 104 GLY A N 1
ATOM 806 C CA . GLY A 1 104 ? 8.212 10.875 13.091 1.00 69.50 104 GLY A CA 1
ATOM 807 C C . GLY A 1 104 ? 7.375 11.757 12.155 1.00 69.50 104 GLY A C 1
ATOM 808 O O . GLY A 1 104 ? 7.119 12.904 12.503 1.00 69.50 104 GLY A O 1
ATOM 809 N N . THR A 1 105 ? 6.903 11.242 11.013 1.00 64.56 105 THR A N 1
ATOM 810 C CA . THR A 1 105 ? 6.058 12.002 10.061 1.00 64.56 105 THR A CA 1
ATOM 811 C C . THR A 1 105 ? 4.578 11.606 10.102 1.00 64.56 105 THR A C 1
ATOM 813 O O . THR A 1 105 ? 3.731 12.277 9.506 1.00 64.56 105 THR A O 1
ATOM 816 N N . GLY A 1 106 ? 4.252 10.530 10.827 1.00 65.88 106 GLY A N 1
ATOM 817 C CA . GLY A 1 106 ? 2.905 9.964 10.863 1.00 65.88 106 GLY A CA 1
ATOM 818 C C . GLY A 1 106 ? 2.437 9.580 9.459 1.00 65.88 106 GLY A C 1
ATOM 819 O O . GLY A 1 106 ? 3.196 9.017 8.676 1.00 65.88 106 GLY A O 1
ATOM 820 N N . ASP A 1 107 ? 1.203 9.943 9.120 1.00 63.56 107 ASP A N 1
ATOM 821 C CA . ASP A 1 107 ? 0.603 9.647 7.811 1.00 63.56 107 ASP A CA 1
ATOM 822 C C . ASP A 1 107 ? 1.087 10.580 6.681 1.00 63.56 107 ASP A C 1
ATOM 824 O O . ASP A 1 107 ? 0.668 10.453 5.528 1.00 63.56 107 ASP A O 1
ATOM 828 N N . SER A 1 108 ? 1.987 11.523 6.985 1.00 54.88 108 SER A N 1
ATOM 829 C CA . SER A 1 108 ? 2.524 12.482 6.015 1.00 54.88 108 SER A CA 1
ATOM 830 C C . SER A 1 108 ? 3.697 11.875 5.243 1.00 54.88 108 SER A C 1
ATOM 832 O O . SER A 1 108 ? 4.854 12.213 5.473 1.00 54.88 108 SER A O 1
ATOM 834 N N . GLY A 1 109 ? 3.402 10.961 4.316 1.00 64.75 109 GLY A N 1
ATOM 835 C CA . GLY A 1 109 ? 4.404 10.347 3.439 1.00 64.75 109 GLY A CA 1
ATOM 836 C C . GLY A 1 109 ? 4.227 8.839 3.282 1.00 64.75 109 GLY A C 1
ATOM 837 O O . GLY A 1 109 ? 3.132 8.310 3.441 1.00 64.75 109 GLY A O 1
ATOM 838 N N . GLY A 1 110 ? 5.302 8.147 2.909 1.00 79.94 110 GLY A N 1
ATOM 839 C CA . GLY A 1 110 ? 5.358 6.687 2.864 1.00 79.94 110 GLY A CA 1
ATOM 840 C C . GLY A 1 110 ? 6.806 6.208 2.831 1.00 79.94 110 GLY A C 1
ATOM 841 O O . GLY A 1 110 ? 7.600 6.718 2.043 1.00 79.94 110 GLY A O 1
ATOM 842 N N . ALA A 1 111 ? 7.145 5.261 3.702 1.00 86.75 111 ALA A N 1
ATOM 843 C CA . ALA A 1 111 ? 8.447 4.604 3.754 1.00 86.75 111 ALA A CA 1
ATOM 844 C C . ALA A 1 111 ? 8.332 3.169 3.234 1.00 86.75 111 ALA A C 1
ATOM 846 O O . 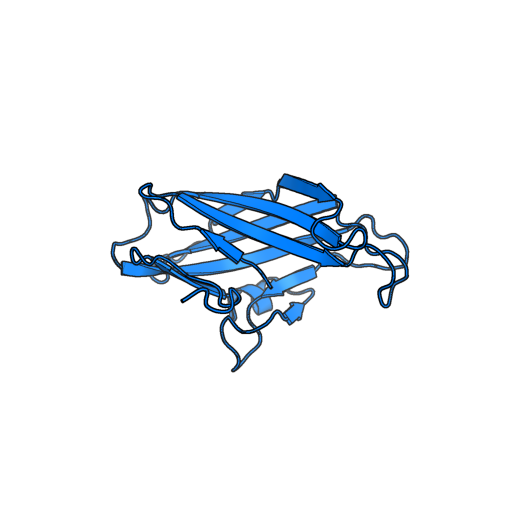ALA A 1 111 ? 7.274 2.547 3.347 1.00 86.75 111 ALA A O 1
ATOM 847 N N . THR A 1 112 ? 9.419 2.658 2.655 1.00 92.12 112 THR A N 1
ATOM 848 C CA . THR A 1 112 ? 9.471 1.295 2.117 1.00 92.12 112 THR A CA 1
ATOM 849 C C . THR A 1 112 ? 10.464 0.432 2.882 1.00 92.12 112 THR A C 1
ATOM 851 O O . THR A 1 112 ? 11.489 0.919 3.357 1.00 92.12 112 THR A O 1
ATOM 854 N N . THR A 1 113 ? 10.160 -0.856 3.021 1.00 94.81 113 THR A N 1
ATOM 855 C CA . THR A 1 113 ? 11.031 -1.833 3.687 1.00 94.81 113 THR A CA 1
ATOM 856 C C . THR A 1 113 ? 10.779 -3.238 3.148 1.00 94.81 113 THR A C 1
ATOM 858 O O . THR A 1 113 ? 9.668 -3.566 2.745 1.00 94.81 113 THR A O 1
ATOM 861 N N . ALA A 1 114 ? 11.789 -4.106 3.167 1.00 96.31 114 ALA A N 1
ATOM 862 C CA . ALA A 1 114 ? 11.610 -5.530 2.870 1.00 96.31 114 ALA A CA 1
ATOM 863 C C . ALA A 1 114 ? 11.037 -6.323 4.066 1.00 96.31 114 ALA A C 1
ATOM 865 O O . ALA A 1 114 ? 10.638 -7.475 3.911 1.00 96.31 114 ALA A O 1
ATOM 866 N N . SER A 1 115 ? 10.994 -5.724 5.263 1.00 96.94 115 SER A N 1
ATOM 867 C CA . SER A 1 115 ? 10.625 -6.402 6.508 1.00 96.94 115 SER A CA 1
ATOM 868 C C . SER A 1 115 ? 9.191 -6.101 6.945 1.00 96.94 115 SER A C 1
ATOM 870 O O . SER A 1 115 ? 8.857 -4.963 7.287 1.00 96.94 115 SER A O 1
ATOM 872 N N . GLN A 1 116 ? 8.360 -7.142 7.038 1.00 96.94 116 GLN A N 1
ATOM 873 C CA . GLN A 1 116 ? 6.993 -7.010 7.548 1.00 96.94 116 GLN A CA 1
ATOM 874 C C . GLN A 1 116 ? 6.966 -6.520 8.998 1.00 96.94 116 GLN A C 1
ATOM 876 O O . GLN A 1 116 ? 6.125 -5.698 9.355 1.00 96.94 116 GLN A O 1
ATOM 881 N N . SER A 1 117 ? 7.883 -7.006 9.841 1.00 96.44 117 SER A N 1
ATOM 882 C CA . SER A 1 117 ? 7.913 -6.630 11.257 1.00 96.44 117 SER A CA 1
ATOM 883 C C . SER A 1 117 ? 8.213 -5.143 11.435 1.00 96.44 117 SER A C 1
ATOM 885 O O . SER A 1 117 ? 7.615 -4.510 12.297 1.00 96.44 117 SER A O 1
ATOM 887 N N . THR A 1 118 ? 9.053 -4.561 10.575 1.00 95.31 118 THR A N 1
ATOM 888 C CA . THR A 1 118 ? 9.315 -3.114 10.547 1.00 95.31 118 THR A CA 1
ATOM 889 C C . THR A 1 118 ? 8.085 -2.322 10.108 1.00 95.31 118 THR A C 1
ATOM 891 O O . THR A 1 118 ? 7.753 -1.311 10.720 1.00 95.31 118 THR A O 1
ATOM 894 N N . ALA A 1 119 ? 7.378 -2.783 9.074 1.00 94.19 119 ALA A N 1
ATOM 895 C CA . ALA A 1 119 ? 6.156 -2.122 8.622 1.00 94.19 119 ALA A CA 1
ATOM 896 C C . ALA A 1 119 ? 5.048 -2.168 9.690 1.00 94.19 119 ALA A C 1
ATOM 898 O O . ALA A 1 119 ? 4.360 -1.176 9.924 1.00 94.19 119 ALA A O 1
ATOM 899 N N . ALA A 1 120 ? 4.918 -3.298 10.391 1.00 95.50 120 ALA A N 1
ATOM 900 C CA . ALA A 1 120 ? 3.915 -3.496 11.432 1.00 95.50 120 ALA A CA 1
ATOM 901 C C . ALA A 1 120 ? 4.164 -2.663 12.704 1.00 95.50 120 ALA A C 1
ATOM 903 O O . ALA A 1 120 ? 3.206 -2.378 13.422 1.00 95.50 120 ALA A O 1
ATOM 904 N N . THR A 1 121 ? 5.410 -2.260 12.997 1.00 94.00 121 THR A N 1
ATOM 905 C CA . THR A 1 121 ? 5.727 -1.380 14.141 1.00 94.00 121 THR A CA 1
ATOM 906 C C . THR A 1 121 ? 5.577 0.106 13.825 1.00 94.00 121 THR A C 1
ATOM 908 O O . THR A 1 121 ? 5.517 0.916 14.750 1.00 94.00 121 THR A O 1
ATOM 911 N N . SER A 1 122 ? 5.473 0.479 12.548 1.00 91.94 122 SER A N 1
ATOM 912 C CA . SER A 1 122 ? 5.243 1.861 12.120 1.00 91.94 122 SER A CA 1
ATOM 913 C C . SER A 1 122 ? 4.108 1.947 11.086 1.00 91.94 122 SER A C 1
ATOM 915 O O . SER A 1 122 ? 4.329 2.383 9.955 1.00 91.94 122 SER A O 1
ATOM 917 N N . PRO A 1 123 ? 2.884 1.503 11.439 1.00 93.06 123 PRO A N 1
ATOM 918 C CA . PRO A 1 123 ? 1.759 1.514 10.516 1.00 93.06 123 PRO A CA 1
ATOM 919 C C . PRO A 1 123 ? 1.218 2.933 10.314 1.00 93.06 123 PRO A C 1
ATOM 921 O O . PRO A 1 123 ? 1.349 3.796 11.182 1.00 93.06 123 PRO A O 1
ATOM 924 N N . PHE A 1 124 ? 0.541 3.139 9.188 1.00 90.81 124 PHE A N 1
ATOM 925 C CA . PHE A 1 124 ? -0.338 4.288 8.993 1.00 90.81 124 PHE A CA 1
ATOM 926 C C . PHE A 1 124 ? -1.544 4.210 9.926 1.00 90.81 124 PHE A C 1
ATOM 928 O O . PHE A 1 124 ? -1.934 3.123 10.366 1.00 90.81 124 PHE A O 1
ATOM 935 N N . THR A 1 125 ? -2.172 5.353 10.181 1.00 89.25 125 THR A N 1
ATOM 936 C CA . THR A 1 125 ? -3.356 5.460 11.026 1.00 89.25 125 THR A CA 1
ATOM 937 C C . THR A 1 125 ? -4.519 6.160 10.334 1.00 89.25 125 THR A C 1
ATOM 939 O O . THR A 1 125 ? -4.362 7.145 9.625 1.00 89.25 125 THR A O 1
ATOM 942 N N . ILE A 1 126 ? -5.730 5.662 10.570 1.00 82.06 126 ILE A N 1
ATOM 943 C CA . ILE A 1 126 ? -6.979 6.329 10.200 1.00 82.06 126 ILE A CA 1
ATOM 944 C C . ILE A 1 126 ? -7.791 6.460 11.476 1.00 82.06 126 ILE A C 1
ATOM 946 O O . ILE A 1 126 ? -8.025 5.477 12.184 1.00 82.06 126 ILE A O 1
ATOM 950 N N . ARG A 1 127 ? -8.238 7.674 11.798 1.00 68.50 127 ARG A N 1
ATOM 951 C CA . ARG A 1 127 ? -9.211 7.840 12.879 1.00 68.50 127 ARG A CA 1
ATOM 952 C C . ARG A 1 127 ? -10.582 7.421 12.365 1.00 68.50 127 ARG A C 1
ATOM 954 O O . ARG A 1 127 ? -11.104 8.063 11.460 1.00 68.50 127 ARG A O 1
ATOM 961 N N . ASN A 1 128 ? -11.174 6.393 12.979 1.00 58.62 128 ASN A N 1
ATOM 962 C CA . ASN A 1 128 ? -12.546 5.953 12.713 1.00 58.62 128 ASN A CA 1
ATOM 963 C C . ASN A 1 128 ? -13.557 6.945 13.321 1.00 58.62 128 ASN A C 1
ATOM 965 O O . ASN A 1 128 ? -14.262 6.645 14.284 1.00 58.62 128 ASN A O 1
ATOM 969 N N . ARG A 1 129 ? -13.556 8.181 12.815 1.00 45.47 129 ARG A N 1
ATOM 970 C CA . ARG A 1 129 ? -14.532 9.228 13.127 1.00 45.47 129 ARG A CA 1
ATOM 971 C C . ARG A 1 129 ? -15.199 9.623 11.810 1.00 45.47 129 ARG A C 1
ATOM 973 O O . ARG A 1 129 ? -14.484 9.715 10.815 1.00 45.47 129 ARG A O 1
ATOM 980 N N . PRO A 1 130 ? -16.515 9.893 11.779 1.00 37.06 130 PRO A N 1
ATOM 981 C CA . PRO A 1 130 ? -17.136 10.490 10.606 1.00 37.06 130 PRO A CA 1
ATOM 982 C C . PRO A 1 130 ? -16.464 11.844 10.360 1.00 37.06 130 PRO A C 1
ATOM 984 O O . PRO A 1 130 ? -16.661 12.799 11.110 1.00 37.06 130 PRO A O 1
ATOM 987 N N . ALA A 1 131 ? -15.595 11.899 9.359 1.00 41.91 131 ALA A N 1
ATOM 988 C CA . ALA A 1 131 ? -14.906 13.105 8.949 1.00 41.91 131 ALA A CA 1
ATOM 989 C C . ALA A 1 131 ? -14.947 13.161 7.426 1.00 41.91 131 ALA A C 1
ATOM 991 O O . ALA A 1 131 ? -14.391 12.302 6.746 1.00 41.91 131 ALA A O 1
ATOM 992 N N . TRP A 1 132 ? -15.616 14.186 6.904 1.00 36.91 132 TRP A N 1
ATOM 993 C CA . TRP A 1 132 ? -15.419 14.633 5.533 1.00 36.91 132 TRP A CA 1
ATOM 994 C C . TRP A 1 132 ? -13.988 15.156 5.448 1.00 36.91 132 TRP A C 1
ATOM 996 O O . TRP A 1 132 ? -13.680 16.237 5.953 1.00 36.91 132 TRP A O 1
ATOM 1006 N N . LEU A 1 133 ? -13.088 14.351 4.891 1.00 36.91 133 LEU A N 1
ATOM 1007 C CA . LEU A 1 133 ? -11.711 14.761 4.675 1.00 36.91 133 LEU A CA 1
ATOM 1008 C C . LEU A 1 133 ? -11.641 15.503 3.335 1.00 36.91 133 LEU A C 1
ATOM 1010 O O . LEU A 1 133 ? -11.504 14.902 2.274 1.00 36.91 133 LEU A O 1
ATOM 1014 N N . PHE A 1 134 ? -11.778 16.826 3.383 1.00 33.19 134 PHE A N 1
ATOM 1015 C CA . PHE A 1 134 ? -11.469 17.688 2.246 1.00 33.19 134 PHE A CA 1
ATOM 1016 C C . PHE A 1 134 ? -9.950 17.698 2.017 1.00 33.19 134 PHE A C 1
ATOM 1018 O O . PHE A 1 134 ? -9.191 18.087 2.905 1.00 33.19 134 PHE A O 1
ATOM 1025 N N . HIS A 1 135 ? -9.495 17.324 0.821 1.00 34.53 135 HIS A N 1
ATOM 1026 C CA . HIS A 1 135 ? -8.151 17.662 0.351 1.00 34.53 135 HIS A CA 1
ATOM 1027 C C . HIS A 1 135 ? -8.217 19.002 -0.391 1.00 34.53 135 HIS A C 1
ATOM 1029 O O . HIS A 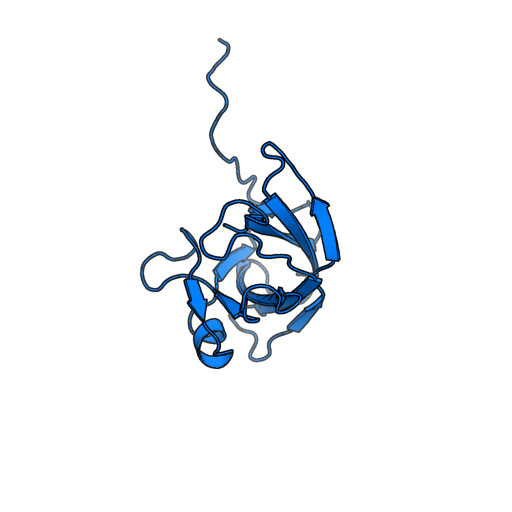1 135 ? -8.900 19.139 -1.403 1.00 34.53 135 HIS A O 1
ATOM 1035 N N . ALA A 1 136 ? -7.540 20.011 0.155 1.00 33.69 136 ALA A N 1
ATOM 1036 C CA . ALA A 1 136 ? -7.520 21.371 -0.365 1.00 33.69 136 ALA A CA 1
ATOM 1037 C C . ALA A 1 136 ? -6.861 21.438 -1.753 1.00 33.69 136 ALA A C 1
ATOM 1039 O O . ALA A 1 136 ? -5.669 21.169 -1.878 1.00 33.69 136 ALA A O 1
ATOM 1040 N N . ASN A 1 137 ? -7.659 21.788 -2.768 1.00 33.88 137 ASN A N 1
ATOM 1041 C CA . ASN A 1 137 ? -7.343 22.730 -3.850 1.00 33.88 137 ASN A CA 1
ATOM 1042 C C . ASN A 1 137 ? -8.595 22.930 -4.725 1.00 33.88 137 ASN A C 1
ATOM 1044 O O . ASN A 1 137 ? -8.752 22.293 -5.761 1.00 33.88 137 ASN A O 1
ATOM 1048 N N . ASN A 1 138 ? -9.475 23.844 -4.318 1.00 30.69 138 ASN A N 1
ATOM 1049 C CA . ASN A 1 138 ? -10.287 24.599 -5.269 1.00 30.69 138 ASN A CA 1
ATOM 1050 C C . ASN A 1 138 ? -10.131 26.079 -4.891 1.00 30.69 138 ASN A C 1
ATOM 1052 O O . ASN A 1 138 ? -10.505 26.435 -3.769 1.00 30.69 138 ASN A O 1
ATOM 1056 N N . PRO A 1 139 ? -9.517 26.934 -5.729 1.00 39.56 139 PRO A N 1
ATOM 1057 C CA . PRO A 1 139 ? -9.573 28.364 -5.494 1.00 39.56 139 PRO A CA 1
ATOM 1058 C C . PRO A 1 139 ? -11.024 28.836 -5.632 1.00 39.56 139 PRO A C 1
ATOM 1060 O O . PRO A 1 139 ? -11.766 28.390 -6.503 1.00 39.56 139 PRO A O 1
ATOM 1063 N N . LEU A 1 140 ? -11.405 29.693 -4.692 1.00 37.56 140 LEU A N 1
ATOM 1064 C CA . LEU A 1 140 ? -12.695 30.354 -4.546 1.00 37.56 140 LEU A CA 1
ATOM 1065 C C . LEU A 1 140 ? -13.256 30.890 -5.873 1.00 37.56 140 LEU A C 1
ATOM 1067 O O . LEU A 1 140 ? -12.588 31.666 -6.549 1.00 37.56 140 LEU A O 1
ATOM 1071 N N . ASP A 1 141 ? -14.517 30.566 -6.160 1.00 39.25 141 ASP A N 1
ATOM 1072 C CA . ASP A 1 141 ? -15.410 31.468 -6.889 1.00 39.25 141 ASP A CA 1
ATOM 1073 C C . ASP A 1 141 ? -16.418 32.037 -5.884 1.00 39.25 141 ASP A C 1
ATOM 1075 O O . ASP A 1 141 ? -17.373 31.355 -5.497 1.00 39.25 141 ASP A O 1
ATOM 1079 N N . ARG A 1 142 ? -16.102 33.232 -5.372 1.00 40.47 142 ARG A N 1
ATOM 1080 C CA . ARG A 1 142 ? -17.018 34.320 -4.998 1.00 40.47 142 ARG A CA 1
ATOM 1081 C C . ARG A 1 142 ? -16.234 35.622 -4.901 1.00 40.47 142 ARG A C 1
ATOM 1083 O O . ARG A 1 142 ? -15.222 35.629 -4.165 1.00 40.47 142 ARG A O 1
#

Radius of gyration: 15.84 Å; chains: 1; bounding box: 37×44×38 Å